Protein AF-A0A1C5ACA1-F1 (afdb_monomer_lite)

Foldseek 3Di:
DPDPPDPDDDDDQQCCQVCVCVVPNDDRDDGAPDDLRSLLQDFWLLSSKDWDQDPVRDIDIRRNPDNCCVVQQEGHTDPNHDDPVRSVVVCVVPVSCVVPVRHDYDPDDDD

Secondary structure (DSSP, 8-state):
---TTS------GGGHHHHHHHHH-SSPPPPP-SHHHHHHTSSBGGG--EEEE-TTS-EEEE-TT-SHHHHTTEEEB-TTT--HHHHHHHHHHH-HHHH-TT-EEE-PPP-

Sequence (111 aa):
MIGPGLPWEAKNQAVVHTWYPQRFGGLPVPPVRGIVEGVATWPEYATVVAIHLDPDNHTAVCAPHGLDDLLDGVWRRNPCRVSEKTSHERLARHRPTQRWPGVQVTTGHPA

InterPro domains:
  IPR009267 Putative nucleotidyltransferase [PF06042] (4-105)
  IPR009267 Putative nucleotidyltransferase [PTHR39166] (4-106)

Organism: NCBI:txid121616

Structure (mmCIF, N/CA/C/O backbone):
data_AF-A0A1C5ACA1-F1
#
_entry.id   AF-A0A1C5ACA1-F1
#
loop_
_atom_site.group_PDB
_atom_site.id
_atom_site.type_symbol
_atom_site.label_atom_id
_atom_site.label_alt_id
_atom_site.label_comp_id
_atom_site.label_asym_id
_atom_site.label_entity_id
_atom_site.label_seq_id
_atom_site.pdbx_PDB_ins_code
_atom_site.Cartn_x
_atom_site.Cartn_y
_atom_site.Cartn_z
_atom_site.occupancy
_atom_site.B_iso_or_equiv
_atom_site.auth_seq_id
_atom_site.auth_comp_id
_atom_site.auth_asym_id
_atom_site.auth_atom_id
_atom_site.pdbx_PDB_model_num
ATOM 1 N N . MET A 1 1 ? -7.955 2.669 -26.582 1.00 59.59 1 MET A N 1
ATOM 2 C CA . MET A 1 1 ? -7.664 4.121 -26.596 1.00 59.59 1 MET A CA 1
ATOM 3 C C . MET A 1 1 ? -7.317 4.521 -25.168 1.00 59.59 1 MET A C 1
ATOM 5 O O . MET A 1 1 ? -8.042 4.107 -24.273 1.00 59.59 1 MET A O 1
ATOM 9 N N . ILE A 1 2 ? -6.213 5.230 -24.926 1.00 80.75 2 ILE A N 1
ATOM 10 C CA . ILE A 1 2 ? -5.903 5.738 -23.576 1.00 80.75 2 ILE A CA 1
ATOM 11 C C . ILE A 1 2 ? -6.905 6.861 -23.291 1.00 80.75 2 ILE A C 1
ATOM 13 O O . ILE A 1 2 ? -7.054 7.731 -24.139 1.00 80.75 2 ILE A O 1
ATOM 17 N N . GLY A 1 3 ? -7.629 6.826 -22.167 1.00 89.69 3 GLY A N 1
ATOM 18 C CA . GLY A 1 3 ? -8.594 7.871 -21.802 1.00 89.69 3 GLY A CA 1
ATOM 19 C C . GLY A 1 3 ? -7.874 9.085 -21.203 1.00 89.69 3 GLY A C 1
ATOM 20 O O . GLY A 1 3 ? -7.503 9.007 -20.033 1.00 89.69 3 GLY A O 1
ATOM 21 N N . PRO A 1 4 ? -7.647 10.188 -21.945 1.00 88.88 4 PRO A N 1
ATOM 22 C CA . PRO A 1 4 ? -6.751 11.268 -21.514 1.00 88.88 4 PRO A CA 1
ATOM 23 C C . PRO A 1 4 ? -7.322 12.120 -20.372 1.00 88.88 4 PRO A C 1
ATOM 25 O O . PRO A 1 4 ? -6.570 12.805 -19.691 1.00 88.88 4 PRO A O 1
ATOM 28 N N . GLY A 1 5 ? -8.639 12.072 -20.147 1.00 94.62 5 GLY A N 1
ATOM 29 C CA . GLY A 1 5 ? -9.295 12.751 -19.025 1.00 94.62 5 GLY A CA 1
ATOM 30 C C . GLY A 1 5 ? -9.181 12.016 -17.685 1.00 94.62 5 GLY A C 1
ATOM 31 O O . GLY A 1 5 ? -9.665 12.526 -16.679 1.00 94.62 5 GLY A O 1
ATOM 32 N N . LEU A 1 6 ? -8.581 10.822 -17.653 1.00 94.44 6 LEU A N 1
ATOM 33 C CA . LEU A 1 6 ? -8.394 10.057 -16.421 1.00 94.44 6 LEU A CA 1
ATOM 34 C C . LEU A 1 6 ? -7.033 10.383 -15.779 1.00 94.44 6 LEU A C 1
ATOM 36 O O . LEU A 1 6 ? -6.041 10.539 -16.495 1.00 94.44 6 LEU A O 1
ATOM 40 N N . PRO A 1 7 ? -6.951 10.447 -14.438 1.00 94.38 7 PRO A N 1
ATOM 41 C CA . PRO A 1 7 ? -5.723 10.780 -13.719 1.00 94.38 7 PRO A CA 1
ATOM 42 C C . PRO A 1 7 ? -4.782 9.566 -13.627 1.00 94.38 7 PRO A C 1
ATOM 44 O O . PRO A 1 7 ? -4.592 8.987 -12.560 1.00 94.38 7 PRO A O 1
ATOM 47 N N . TRP A 1 8 ? -4.216 9.140 -14.756 1.00 94.12 8 TRP A N 1
ATOM 48 C CA . TRP A 1 8 ? -3.328 7.977 -14.806 1.00 94.12 8 TRP A CA 1
ATOM 49 C C . TRP A 1 8 ? -2.038 8.191 -14.004 1.00 94.12 8 TRP A C 1
ATOM 51 O O . TRP A 1 8 ? -1.293 9.142 -14.242 1.00 94.12 8 TRP A O 1
ATOM 61 N N . GLU A 1 9 ? -1.710 7.240 -13.127 1.00 94.19 9 GLU A N 1
ATOM 62 C CA . GLU A 1 9 ? -0.408 7.168 -12.463 1.00 94.19 9 GLU A CA 1
ATOM 63 C C . GLU A 1 9 ? 0.404 5.973 -12.979 1.00 94.19 9 GLU A C 1
ATOM 65 O O . GLU A 1 9 ? 0.130 4.821 -12.651 1.00 94.19 9 GLU A O 1
ATOM 70 N N . ALA A 1 10 ? 1.451 6.246 -13.762 1.00 92.88 10 ALA A N 1
ATOM 71 C CA . ALA A 1 10 ? 2.392 5.225 -14.217 1.00 92.88 10 ALA A CA 1
ATOM 72 C C . ALA A 1 10 ? 3.644 5.202 -13.325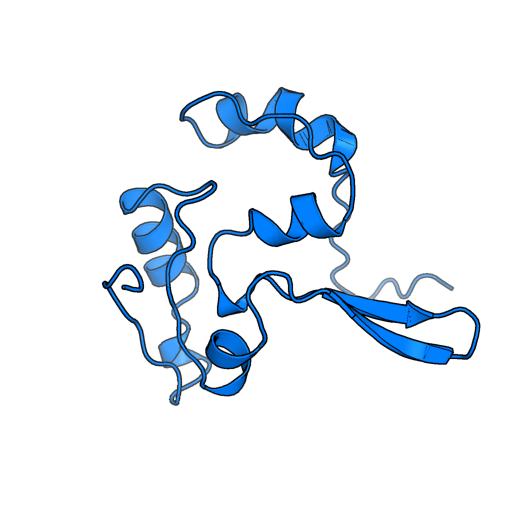 1.00 92.88 10 ALA A C 1
ATOM 74 O O . ALA A 1 10 ? 4.370 6.198 -13.218 1.00 92.88 10 ALA A O 1
ATOM 75 N N . LYS A 1 11 ? 3.909 4.057 -12.684 1.00 91.38 11 LYS A N 1
ATOM 76 C CA . LYS A 1 11 ? 5.119 3.800 -11.885 1.00 91.38 11 LYS A CA 1
ATOM 77 C C . LYS A 1 11 ? 5.689 2.429 -12.228 1.00 91.38 11 LYS A C 1
ATOM 79 O O . LYS A 1 11 ? 4.992 1.425 -12.126 1.00 91.38 11 LYS A O 1
ATOM 84 N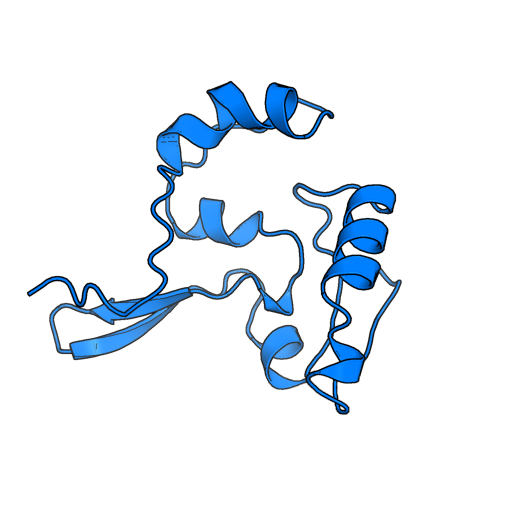 N . ASN A 1 12 ? 6.971 2.382 -12.583 1.00 94.38 12 ASN A N 1
ATOM 85 C CA . ASN A 1 12 ? 7.662 1.120 -12.821 1.00 94.38 12 ASN A CA 1
ATOM 86 C C . ASN A 1 12 ? 8.125 0.512 -11.486 1.00 94.38 12 ASN A C 1
ATOM 88 O O . ASN A 1 12 ? 9.093 0.985 -10.887 1.00 94.38 12 ASN A O 1
ATOM 92 N N . GLN A 1 13 ? 7.435 -0.540 -11.036 1.00 94.06 13 GLN A N 1
ATOM 93 C CA . GLN A 1 13 ? 7.726 -1.207 -9.763 1.00 94.06 13 GLN A CA 1
ATOM 94 C C . GLN A 1 13 ? 9.089 -1.918 -9.748 1.00 94.06 13 GLN A C 1
ATOM 96 O O . GLN A 1 13 ? 9.722 -1.982 -8.694 1.00 94.06 13 GLN A O 1
ATOM 101 N N . ALA A 1 14 ? 9.596 -2.367 -10.903 1.00 93.88 14 ALA A N 1
ATOM 102 C CA . ALA A 1 14 ? 10.864 -3.096 -10.994 1.00 93.88 14 ALA A CA 1
ATOM 103 C C . ALA A 1 14 ? 12.068 -2.257 -10.535 1.00 93.88 14 ALA A C 1
ATOM 105 O O . ALA A 1 14 ? 13.038 -2.793 -10.007 1.00 93.88 14 ALA A O 1
ATOM 106 N N . VAL A 1 15 ? 11.991 -0.932 -10.678 1.00 95.62 15 VAL A N 1
ATOM 107 C CA . VAL A 1 15 ? 13.087 -0.009 -10.345 1.00 95.62 15 VAL A CA 1
ATOM 108 C C . VAL A 1 15 ? 12.841 0.784 -9.064 1.00 95.62 15 VAL A C 1
ATOM 110 O O . VAL A 1 15 ? 13.640 1.642 -8.720 1.00 95.62 15 VAL A O 1
ATOM 113 N N . VAL A 1 16 ? 11.759 0.521 -8.320 1.00 94.81 16 VAL A N 1
ATOM 114 C CA . VAL A 1 16 ? 11.450 1.267 -7.081 1.00 94.81 16 VAL A CA 1
ATOM 115 C C . VAL A 1 16 ? 12.614 1.232 -6.091 1.00 94.81 16 VAL A C 1
ATOM 117 O O . VAL A 1 16 ? 12.943 2.250 -5.485 1.00 94.81 16 VAL A O 1
ATOM 120 N N . HIS A 1 17 ? 13.274 0.082 -5.966 1.00 94.88 17 HIS A N 1
ATOM 121 C CA . HIS A 1 17 ? 14.414 -0.111 -5.073 1.00 94.88 17 HIS A CA 1
ATOM 122 C C . HIS A 1 17 ? 15.604 0.822 -5.359 1.00 94.88 17 HIS A C 1
ATOM 124 O O . HIS A 1 17 ? 16.379 1.097 -4.447 1.00 94.88 17 HIS A O 1
ATOM 130 N N . THR A 1 18 ? 15.735 1.356 -6.580 1.00 96.12 18 THR A N 1
ATOM 131 C CA . THR A 1 18 ? 16.868 2.217 -6.955 1.00 96.12 18 THR A CA 1
ATOM 132 C C . THR A 1 18 ? 16.697 3.673 -6.521 1.00 96.12 18 THR A C 1
ATOM 134 O O . THR A 1 18 ? 17.687 4.399 -6.469 1.00 96.12 18 THR A O 1
ATOM 137 N N . TRP A 1 19 ? 15.465 4.118 -6.239 1.00 94.12 19 TRP A N 1
ATOM 138 C CA . TRP A 1 19 ? 15.158 5.526 -5.941 1.00 94.12 19 TRP A CA 1
ATOM 139 C C . TRP A 1 19 ? 14.326 5.749 -4.671 1.00 94.12 19 TRP A C 1
ATOM 141 O O . TRP A 1 19 ? 14.228 6.884 -4.196 1.00 94.12 19 TRP A O 1
ATOM 151 N N . TYR A 1 20 ? 13.683 4.713 -4.121 1.00 93.25 20 TYR A N 1
ATOM 152 C CA . TYR A 1 20 ? 12.761 4.868 -2.991 1.00 93.25 20 TYR A CA 1
ATOM 153 C C . TYR A 1 20 ? 13.426 5.477 -1.743 1.00 93.25 20 TYR A C 1
ATOM 155 O O . TYR A 1 20 ? 12.884 6.466 -1.237 1.00 93.25 20 TYR A O 1
ATOM 163 N N . PRO A 1 21 ? 14.594 4.987 -1.271 1.00 92.00 21 PRO A N 1
ATOM 164 C CA . PRO A 1 21 ? 15.252 5.553 -0.091 1.00 92.00 21 PRO A CA 1
ATOM 165 C C . PRO A 1 21 ? 15.701 7.003 -0.298 1.00 92.00 21 PRO A C 1
ATOM 167 O O . PRO A 1 21 ? 15.605 7.814 0.614 1.00 92.00 21 PRO A O 1
ATOM 170 N N . GLN A 1 22 ? 16.140 7.368 -1.504 1.00 92.75 22 GLN A N 1
ATOM 171 C CA . GLN A 1 22 ? 16.549 8.738 -1.823 1.00 92.75 22 GLN A CA 1
ATOM 172 C C . GLN A 1 22 ? 15.352 9.694 -1.833 1.00 92.75 22 GLN A C 1
ATOM 174 O O . GLN A 1 22 ? 15.481 10.854 -1.454 1.00 92.75 22 GLN A O 1
ATOM 179 N N . ARG A 1 23 ? 14.178 9.216 -2.262 1.00 90.94 23 ARG A N 1
ATOM 180 C CA . ARG A 1 23 ? 12.958 10.027 -2.329 1.00 90.94 23 ARG A CA 1
ATOM 181 C C . ARG A 1 23 ? 12.262 10.183 -0.978 1.00 90.94 23 ARG A C 1
ATOM 183 O O . ARG A 1 23 ? 11.710 11.246 -0.712 1.00 90.94 23 ARG A O 1
ATOM 190 N N . PHE A 1 24 ? 12.211 9.121 -0.177 1.00 88.00 24 PHE A N 1
ATOM 191 C CA . PHE A 1 24 ? 11.387 9.068 1.037 1.00 88.00 24 PHE A CA 1
ATOM 192 C C . PHE A 1 24 ? 12.189 8.906 2.334 1.00 88.00 24 PHE A C 1
ATOM 194 O O . PHE A 1 24 ? 11.607 8.969 3.415 1.00 88.00 24 PHE A O 1
ATOM 201 N N . GLY A 1 25 ? 13.508 8.730 2.246 1.00 86.19 25 GLY A N 1
ATOM 202 C CA . GLY A 1 25 ? 14.356 8.369 3.378 1.00 86.19 25 GLY A CA 1
ATOM 203 C C . GLY A 1 25 ? 14.180 6.909 3.809 1.00 86.19 25 GLY A C 1
ATOM 204 O O . GLY A 1 25 ? 13.377 6.158 3.252 1.00 86.19 25 GLY A O 1
ATOM 205 N N . GLY A 1 26 ? 14.929 6.512 4.838 1.00 84.56 26 GLY A N 1
ATOM 206 C CA . GLY A 1 26 ? 14.860 5.173 5.428 1.00 84.56 26 GLY A CA 1
ATOM 207 C C . GLY A 1 26 ? 15.840 4.166 4.824 1.00 84.56 26 GLY A C 1
ATOM 208 O O . GLY A 1 26 ? 16.786 4.526 4.124 1.00 84.56 26 GLY A O 1
ATOM 209 N N . LEU A 1 27 ? 15.631 2.893 5.162 1.00 87.56 27 LEU A N 1
ATOM 210 C CA . LEU A 1 27 ? 16.490 1.794 4.728 1.00 87.56 27 LEU A CA 1
ATOM 211 C C . LEU A 1 27 ? 16.262 1.457 3.243 1.00 87.56 27 LEU A C 1
ATOM 213 O O . LEU A 1 27 ? 15.160 1.670 2.725 1.00 87.56 27 LEU A O 1
ATOM 217 N N . PRO A 1 28 ? 17.275 0.895 2.556 1.00 91.12 28 PRO A N 1
ATOM 218 C CA . PRO A 1 28 ? 17.092 0.287 1.246 1.00 91.12 28 PRO A CA 1
ATOM 219 C C . PRO A 1 28 ? 15.921 -0.696 1.240 1.00 91.12 28 PRO A C 1
ATOM 221 O O . PRO A 1 28 ? 15.793 -1.531 2.133 1.00 91.12 28 PRO A O 1
ATOM 224 N N . VAL A 1 29 ? 15.074 -0.601 0.216 1.00 92.81 29 VAL A N 1
ATOM 225 C CA . VAL A 1 29 ? 13.987 -1.560 -0.016 1.00 92.81 29 VAL A CA 1
ATOM 226 C C . VAL A 1 29 ? 14.447 -2.570 -1.066 1.00 92.81 29 VAL A C 1
ATOM 228 O O . VAL A 1 29 ? 15.070 -2.156 -2.044 1.00 92.81 29 VAL A O 1
ATOM 231 N N . PRO A 1 30 ? 14.173 -3.872 -0.904 1.00 94.06 30 PRO A N 1
ATOM 232 C CA . PRO A 1 30 ? 14.583 -4.868 -1.886 1.00 94.06 30 PRO A CA 1
ATOM 233 C C . PRO A 1 30 ? 13.812 -4.709 -3.211 1.00 94.06 30 PRO A C 1
ATOM 235 O O . PRO A 1 30 ? 12.698 -4.167 -3.225 1.00 94.06 30 PRO A O 1
ATOM 238 N N . PRO A 1 31 ? 14.381 -5.171 -4.340 1.00 95.69 31 PRO A N 1
ATOM 239 C CA . PRO A 1 31 ? 13.634 -5.309 -5.584 1.00 95.69 31 PRO A CA 1
ATOM 240 C C . PRO A 1 31 ? 12.484 -6.301 -5.392 1.00 95.69 31 PRO A C 1
ATOM 242 O O . PRO A 1 31 ? 12.673 -7.379 -4.834 1.00 95.69 31 PRO A O 1
ATOM 245 N N . VAL A 1 32 ? 11.298 -5.947 -5.882 1.00 95.88 32 VAL A N 1
ATOM 246 C CA . VAL A 1 32 ? 10.129 -6.835 -5.848 1.00 95.88 32 VAL A CA 1
ATOM 247 C C . VAL A 1 32 ? 10.181 -7.802 -7.029 1.00 95.88 32 VAL A C 1
ATOM 249 O O . VAL A 1 32 ? 10.556 -7.406 -8.134 1.00 95.88 32 VAL A O 1
ATOM 252 N N . ARG A 1 33 ? 9.789 -9.065 -6.826 1.00 95.44 33 ARG A N 1
ATOM 253 C CA . ARG A 1 33 ? 9.863 -10.105 -7.873 1.00 95.44 33 ARG A CA 1
ATOM 254 C C . ARG A 1 33 ? 8.597 -10.223 -8.720 1.00 95.44 33 ARG A C 1
ATOM 256 O O . ARG A 1 33 ? 8.587 -10.940 -9.714 1.00 95.44 33 ARG A O 1
ATOM 263 N N . GLY A 1 34 ? 7.524 -9.534 -8.339 1.00 95.62 34 GLY A N 1
ATOM 264 C CA . GLY A 1 34 ? 6.251 -9.584 -9.047 1.00 95.62 34 GLY A CA 1
ATOM 265 C C . GLY A 1 34 ? 5.187 -8.693 -8.421 1.00 95.62 34 GLY A C 1
ATOM 266 O O . GLY A 1 34 ? 5.432 -8.009 -7.425 1.00 95.62 34 GLY A O 1
ATOM 267 N N . ILE A 1 35 ? 3.992 -8.712 -9.015 1.00 93.94 35 ILE A N 1
ATOM 268 C CA . ILE A 1 35 ? 2.884 -7.835 -8.615 1.00 93.94 35 ILE A CA 1
ATOM 269 C C . ILE A 1 35 ? 2.416 -8.098 -7.182 1.00 93.94 35 ILE A C 1
ATOM 271 O O . ILE A 1 35 ? 2.246 -7.145 -6.429 1.00 93.94 35 ILE A O 1
ATOM 275 N N . VAL A 1 36 ? 2.292 -9.370 -6.788 1.00 96.25 36 VAL A N 1
ATOM 276 C CA . VAL A 1 36 ? 1.844 -9.760 -5.442 1.00 96.25 36 VAL A CA 1
ATOM 277 C C . VAL A 1 36 ? 2.783 -9.186 -4.382 1.00 96.25 36 VAL A C 1
ATOM 279 O O . VAL A 1 36 ? 2.331 -8.551 -3.436 1.00 96.25 36 VAL A O 1
ATOM 282 N N . GLU A 1 37 ? 4.097 -9.322 -4.585 1.00 96.44 37 GLU A N 1
ATOM 283 C CA . GLU A 1 37 ? 5.108 -8.759 -3.685 1.00 96.44 37 GLU A CA 1
ATOM 284 C C . GLU A 1 37 ? 5.101 -7.224 -3.707 1.00 96.44 37 GLU A C 1
ATOM 286 O O . GLU A 1 37 ? 5.173 -6.593 -2.659 1.00 96.44 37 GLU A O 1
ATOM 291 N N . GLY A 1 38 ? 4.954 -6.602 -4.880 1.00 95.81 38 GLY A N 1
ATOM 292 C CA . GLY A 1 38 ? 4.844 -5.147 -4.995 1.00 95.81 38 GLY A CA 1
ATOM 293 C C . GLY A 1 38 ? 3.677 -4.576 -4.191 1.00 95.81 38 GLY A C 1
ATOM 294 O O . GLY A 1 38 ? 3.876 -3.685 -3.359 1.00 95.81 38 GLY A O 1
ATOM 295 N N . VAL A 1 39 ? 2.481 -5.124 -4.410 1.00 97.06 39 VAL A N 1
ATOM 296 C CA . VAL A 1 39 ? 1.233 -4.724 -3.743 1.00 97.06 39 VAL A CA 1
ATOM 297 C C . VAL A 1 39 ? 1.305 -4.996 -2.240 1.00 97.06 39 VAL A C 1
ATOM 299 O O . VAL A 1 39 ? 0.943 -4.122 -1.455 1.00 97.06 39 VAL A O 1
ATOM 302 N N . ALA A 1 40 ? 1.884 -6.129 -1.821 1.00 96.81 40 ALA A N 1
ATOM 303 C CA . ALA A 1 40 ? 2.062 -6.491 -0.410 1.00 96.81 40 ALA A CA 1
ATOM 304 C C . ALA A 1 40 ? 2.847 -5.455 0.416 1.00 96.81 40 ALA A C 1
ATOM 306 O O . ALA A 1 40 ? 2.753 -5.449 1.644 1.00 96.81 40 ALA A O 1
ATOM 307 N N . THR A 1 41 ? 3.616 -4.575 -0.237 1.00 95.19 41 THR A N 1
ATOM 308 C CA . THR A 1 41 ? 4.423 -3.543 0.432 1.00 95.19 41 THR A CA 1
ATOM 309 C C . THR A 1 41 ? 3.742 -2.179 0.551 1.00 95.19 41 THR A C 1
ATOM 311 O O . THR A 1 41 ? 4.380 -1.229 1.015 1.00 95.19 41 THR A O 1
ATOM 314 N N . TRP A 1 42 ? 2.495 -2.026 0.095 1.00 95.94 42 TRP A N 1
ATOM 315 C CA . TRP A 1 42 ? 1.823 -0.727 0.136 1.00 95.94 42 TRP A CA 1
ATOM 316 C C . TRP A 1 42 ? 1.468 -0.285 1.564 1.00 95.94 42 TRP A C 1
ATOM 318 O O . TRP A 1 42 ? 1.302 -1.133 2.436 1.00 95.94 42 TRP A O 1
ATOM 328 N N . PRO A 1 43 ? 1.394 1.036 1.827 1.00 95.12 43 PRO A N 1
ATOM 329 C CA . PRO A 1 43 ? 1.533 1.596 3.178 1.00 95.12 43 PRO A CA 1
ATOM 330 C C . PRO A 1 43 ? 0.410 1.284 4.173 1.00 95.12 43 PRO A C 1
ATOM 332 O O . PRO A 1 43 ? 0.643 1.280 5.381 1.00 95.12 43 PRO A O 1
ATOM 335 N N . GLU A 1 44 ? -0.800 1.037 3.685 1.00 96.75 44 GLU A N 1
ATOM 336 C CA . GLU A 1 44 ? -1.976 0.734 4.497 1.00 96.75 44 GLU A CA 1
ATOM 337 C C . GLU A 1 44 ? -2.575 -0.597 4.031 1.00 96.75 44 GLU A C 1
ATOM 339 O O . GLU A 1 44 ? -2.740 -0.780 2.828 1.00 96.75 44 GLU A O 1
ATOM 344 N N . TYR A 1 45 ? -2.932 -1.513 4.934 1.00 97.06 45 TYR A N 1
ATOM 345 C CA . TYR A 1 45 ? -3.474 -2.832 4.561 1.00 97.06 45 TYR A CA 1
ATOM 346 C C . TYR A 1 45 ? -4.721 -2.731 3.669 1.00 97.06 45 TYR A C 1
ATOM 348 O O . TYR A 1 45 ? -4.789 -3.414 2.654 1.00 97.06 45 TYR A O 1
ATOM 356 N N . ALA A 1 46 ? -5.627 -1.786 3.947 1.00 96.62 46 ALA A N 1
ATOM 357 C CA . ALA A 1 46 ? -6.779 -1.496 3.086 1.00 96.62 46 ALA A CA 1
ATOM 358 C C . ALA A 1 46 ? -6.401 -1.089 1.649 1.00 96.62 46 ALA A C 1
ATOM 360 O O . ALA A 1 46 ? -7.212 -1.194 0.736 1.00 96.62 46 ALA A O 1
ATOM 361 N N . THR A 1 47 ? -5.175 -0.610 1.425 1.00 96.25 47 THR A N 1
ATOM 362 C CA . THR A 1 47 ? -4.691 -0.277 0.080 1.00 96.25 47 THR A CA 1
ATOM 363 C C . THR A 1 47 ? -4.047 -1.460 -0.620 1.00 96.25 47 THR A C 1
ATOM 365 O O . THR A 1 47 ? -3.938 -1.403 -1.833 1.00 96.25 47 THR A O 1
ATOM 368 N N . VAL A 1 48 ? -3.655 -2.525 0.092 1.00 97.88 48 VAL A N 1
ATOM 369 C CA . VAL A 1 48 ? -2.932 -3.709 -0.417 1.00 97.88 48 VAL A CA 1
ATOM 370 C C . VAL A 1 48 ? -3.864 -4.621 -1.241 1.00 97.88 48 VAL A C 1
ATOM 372 O O . VAL A 1 48 ? -3.997 -5.819 -1.010 1.00 97.88 48 VAL A O 1
ATOM 375 N N . VAL A 1 49 ? -4.537 -4.027 -2.223 1.00 98.25 49 VAL A N 1
ATOM 376 C CA . VAL A 1 49 ? -5.517 -4.647 -3.105 1.00 98.25 49 VAL A CA 1
ATOM 377 C C . VAL A 1 49 ? -5.324 -4.075 -4.505 1.00 98.25 49 VAL A C 1
ATOM 379 O O . VAL A 1 49 ? -5.298 -2.861 -4.705 1.00 98.25 49 VAL A O 1
ATOM 382 N N . ALA A 1 50 ? -5.210 -4.955 -5.491 1.00 97.50 50 ALA A N 1
ATOM 383 C CA . ALA A 1 50 ? -5.236 -4.594 -6.901 1.00 97.50 50 ALA A CA 1
ATOM 384 C C . ALA A 1 50 ? -6.273 -5.446 -7.634 1.00 97.50 50 ALA A C 1
ATOM 386 O O . ALA A 1 50 ? -6.460 -6.617 -7.305 1.00 97.50 50 ALA A O 1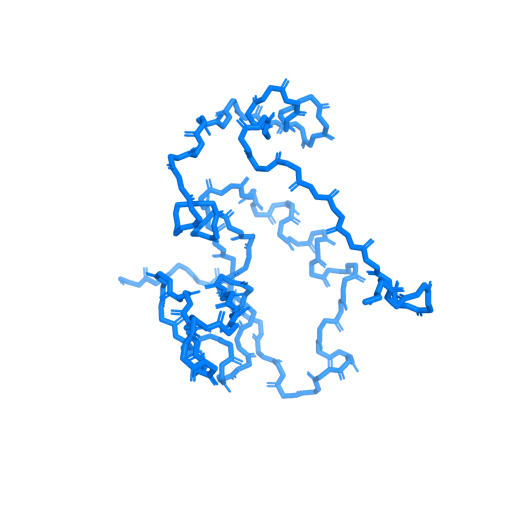
ATOM 387 N N . ILE A 1 51 ? -6.923 -4.861 -8.639 1.00 97.00 51 ILE A N 1
ATOM 388 C CA . ILE A 1 51 ? -7.871 -5.559 -9.508 1.00 97.00 51 ILE A CA 1
ATOM 389 C C . ILE A 1 51 ? -7.487 -5.355 -10.968 1.00 97.00 51 ILE A C 1
ATOM 391 O O . ILE A 1 51 ? -7.000 -4.288 -11.349 1.00 97.00 51 ILE A O 1
ATOM 395 N N . HIS A 1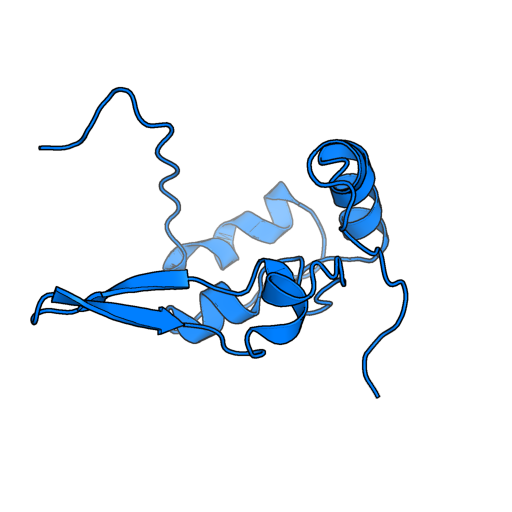 52 ? -7.715 -6.372 -11.787 1.00 95.38 52 HIS A N 1
ATOM 396 C CA . HIS A 1 52 ? -7.615 -6.272 -13.237 1.00 95.38 52 HIS A CA 1
ATOM 397 C C . HIS A 1 52 ? -8.592 -7.247 -13.894 1.00 95.38 52 HIS A C 1
ATOM 399 O O . HIS A 1 52 ? -9.134 -8.129 -13.232 1.00 95.38 52 HIS A O 1
ATOM 405 N N . LEU A 1 53 ? -8.816 -7.088 -15.196 1.00 96.75 53 LEU A N 1
ATOM 406 C CA . LEU A 1 53 ? -9.476 -8.119 -15.989 1.00 96.75 53 LEU A CA 1
ATOM 407 C C . LEU A 1 53 ? -8.440 -9.157 -16.415 1.00 96.75 53 LEU A C 1
ATOM 409 O O . LEU A 1 53 ? -7.324 -8.797 -16.805 1.00 96.75 53 LEU A O 1
ATOM 413 N N . ASP A 1 54 ? -8.782 -10.430 -16.285 1.00 95.75 54 ASP A N 1
ATOM 414 C CA . ASP A 1 54 ? -8.011 -11.527 -16.861 1.00 95.75 54 ASP A CA 1
ATOM 415 C C . ASP A 1 54 ? -8.300 -11.664 -18.379 1.00 95.75 54 ASP A C 1
ATOM 417 O O . ASP A 1 54 ? -9.106 -10.901 -18.928 1.00 95.75 54 ASP A O 1
ATOM 421 N N . PRO A 1 55 ? -7.631 -12.587 -19.096 1.00 96.81 55 PRO A N 1
ATOM 422 C CA . PRO A 1 55 ? -7.865 -12.793 -20.527 1.00 96.81 55 PRO A CA 1
ATOM 423 C C . PRO A 1 55 ? -9.305 -13.183 -20.901 1.00 96.81 55 PRO A C 1
ATOM 425 O O . PRO A 1 55 ? -9.706 -12.947 -22.040 1.00 96.81 55 PRO A O 1
ATOM 428 N N . ASP A 1 56 ? -10.076 -13.732 -19.961 1.00 97.44 56 ASP A N 1
ATOM 429 C CA . ASP A 1 56 ? -11.460 -14.174 -20.149 1.00 97.44 56 ASP A CA 1
ATOM 430 C C . ASP A 1 56 ? -12.482 -13.103 -19.708 1.00 97.44 56 ASP A C 1
ATOM 432 O O . ASP A 1 56 ? -13.690 -13.338 -19.715 1.00 97.44 56 ASP A O 1
ATOM 436 N N . ASN A 1 57 ? -12.017 -11.888 -19.390 1.00 96.12 57 ASN A N 1
ATOM 437 C CA . ASN A 1 57 ? -12.797 -10.765 -18.856 1.00 96.12 57 ASN A CA 1
ATOM 438 C C . ASN A 1 57 ? -13.414 -11.012 -17.473 1.00 96.12 57 ASN A C 1
ATOM 440 O O . ASN A 1 57 ? -14.379 -10.340 -17.095 1.00 96.12 57 ASN A O 1
ATOM 444 N N . HIS A 1 58 ? -12.851 -11.921 -16.682 1.00 97.38 58 HIS A N 1
ATOM 445 C CA . HIS A 1 58 ? -13.207 -12.030 -15.276 1.00 97.38 58 HIS A CA 1
ATOM 446 C C . HIS A 1 58 ? -12.403 -11.038 -14.435 1.00 97.38 58 HIS A C 1
ATOM 448 O O . HIS A 1 58 ? -11.263 -10.686 -14.747 1.00 97.38 58 HIS A O 1
ATOM 454 N N . THR A 1 59 ? -12.99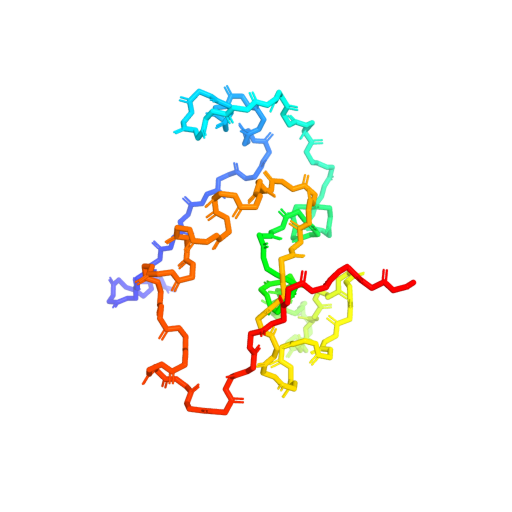5 -10.591 -13.329 1.00 97.38 59 THR A N 1
ATOM 455 C CA . THR A 1 59 ? -12.295 -9.757 -12.350 1.00 97.38 59 THR A CA 1
ATOM 456 C C . THR A 1 59 ? -11.308 -10.611 -11.565 1.00 97.38 59 THR A C 1
ATOM 458 O O . THR A 1 59 ? -11.702 -11.415 -10.721 1.00 97.38 59 THR A O 1
ATOM 461 N N . ALA A 1 60 ? -10.020 -10.391 -11.797 1.00 97.06 60 ALA A N 1
ATOM 462 C CA . ALA A 1 60 ? -8.947 -10.929 -10.982 1.00 97.06 60 ALA A CA 1
ATOM 463 C C . ALA A 1 60 ? -8.613 -9.959 -9.842 1.00 97.06 60 ALA A C 1
ATOM 465 O O . ALA A 1 60 ? -8.527 -8.743 -10.042 1.00 97.06 60 ALA A O 1
ATOM 466 N N . VAL A 1 61 ? -8.399 -10.505 -8.644 1.00 97.12 61 VAL A N 1
ATOM 467 C CA . VAL A 1 61 ? -8.091 -9.743 -7.427 1.00 97.12 61 VAL A CA 1
ATOM 468 C C . VAL A 1 61 ? -6.759 -10.213 -6.849 1.00 97.12 61 VAL A C 1
ATOM 470 O O . VAL A 1 61 ? -6.548 -11.402 -6.626 1.00 97.12 61 VAL A O 1
ATOM 473 N N . CYS A 1 62 ? -5.866 -9.269 -6.564 1.00 97.56 62 CYS A N 1
ATOM 474 C CA . CYS A 1 62 ? -4.621 -9.481 -5.835 1.00 97.56 62 CYS A CA 1
ATOM 475 C C . CYS A 1 62 ? -4.729 -8.807 -4.463 1.00 97.56 62 CYS A C 1
ATOM 477 O O . CYS A 1 62 ? -4.576 -7.591 -4.367 1.00 97.56 62 CYS A O 1
ATOM 479 N N . ALA A 1 63 ? -4.972 -9.601 -3.418 1.00 97.75 63 ALA A N 1
ATOM 480 C CA . ALA A 1 63 ? -5.131 -9.144 -2.036 1.00 97.75 63 ALA A CA 1
ATOM 481 C C . ALA A 1 63 ? -4.273 -10.005 -1.084 1.00 97.75 63 ALA A C 1
ATOM 483 O O . ALA A 1 63 ? -4.798 -10.886 -0.404 1.00 97.75 63 ALA A O 1
ATOM 484 N N . PRO A 1 64 ? -2.937 -9.817 -1.059 1.00 97.38 64 PRO A N 1
ATOM 485 C CA . PRO A 1 64 ? -2.024 -10.701 -0.328 1.00 97.38 64 PRO A CA 1
ATOM 486 C C . PRO A 1 64 ? -2.227 -10.702 1.194 1.00 97.38 64 PRO A C 1
ATOM 488 O O . PRO A 1 64 ? -1.773 -11.634 1.849 1.00 97.38 64 PRO A O 1
ATOM 491 N N . HIS A 1 65 ? -2.922 -9.699 1.742 1.00 96.75 65 HIS A N 1
ATOM 492 C CA . HIS A 1 65 ? -3.296 -9.623 3.162 1.00 96.75 65 HIS A CA 1
ATOM 493 C C . HIS A 1 65 ? -4.809 -9.777 3.395 1.00 96.75 65 HIS A C 1
ATOM 495 O O . HIS A 1 65 ? -5.300 -9.428 4.463 1.00 96.75 65 HIS A O 1
ATOM 501 N N . GLY A 1 66 ? -5.552 -10.281 2.404 1.00 97.38 66 GLY A N 1
ATOM 502 C CA . GLY A 1 66 ? -7.014 -10.350 2.449 1.00 97.38 66 GLY A CA 1
ATOM 503 C C . GLY A 1 66 ? -7.700 -9.020 2.114 1.00 97.38 66 GLY A C 1
ATOM 504 O O . GLY A 1 66 ? -7.052 -8.045 1.730 1.00 97.38 66 GLY A O 1
ATOM 505 N N .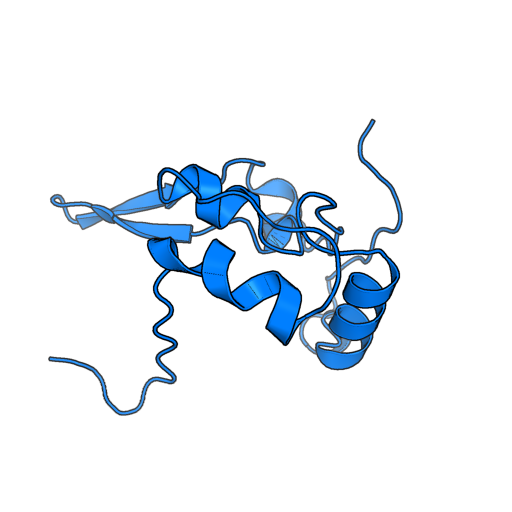 LEU A 1 67 ? -9.033 -9.004 2.210 1.00 98.12 67 LEU A N 1
ATOM 506 C CA . LEU A 1 67 ? -9.873 -7.850 1.857 1.00 98.12 67 LEU A CA 1
ATOM 507 C C . LEU A 1 67 ? -10.500 -7.153 3.069 1.00 98.12 67 LEU A C 1
ATOM 509 O O . LEU A 1 67 ? -11.067 -6.076 2.897 1.00 98.12 67 LEU A O 1
ATOM 513 N N . ASP A 1 68 ? -10.382 -7.736 4.260 1.00 97.81 68 ASP A N 1
ATOM 514 C CA . ASP A 1 68 ? -11.109 -7.319 5.462 1.00 97.81 68 ASP A CA 1
ATOM 515 C C . ASP A 1 68 ? -10.897 -5.829 5.764 1.00 97.81 68 ASP A C 1
ATOM 517 O O . ASP A 1 68 ? -11.859 -5.072 5.807 1.00 97.81 68 ASP A O 1
ATOM 521 N N . ASP A 1 69 ? -9.649 -5.345 5.810 1.00 97.19 69 ASP A N 1
ATOM 522 C CA . ASP A 1 69 ? -9.380 -3.923 6.080 1.00 97.19 69 ASP A CA 1
ATOM 523 C C . ASP A 1 69 ? -9.984 -2.976 5.033 1.00 97.19 69 ASP A C 1
ATOM 525 O O . ASP A 1 69 ? -10.382 -1.858 5.363 1.00 97.19 69 ASP A O 1
ATOM 529 N N . LEU A 1 70 ? -10.051 -3.392 3.764 1.00 97.44 70 LEU A N 1
ATOM 530 C CA . LEU A 1 70 ? -10.668 -2.582 2.715 1.00 97.44 70 LEU A CA 1
ATOM 531 C C . LEU A 1 70 ? -12.194 -2.567 2.861 1.00 97.44 70 LEU A C 1
ATOM 533 O O . LEU A 1 70 ? -12.802 -1.501 2.759 1.00 97.44 70 LEU A O 1
ATOM 537 N N . LEU A 1 71 ? -12.805 -3.734 3.074 1.00 97.31 71 LEU A N 1
ATOM 538 C CA . LEU A 1 71 ? -14.260 -3.896 3.106 1.00 97.31 71 LEU A CA 1
ATOM 539 C C . LEU A 1 71 ? -14.882 -3.380 4.409 1.00 97.31 71 LEU A C 1
ATOM 541 O O . LEU A 1 71 ? -15.949 -2.771 4.365 1.00 97.31 71 LEU A O 1
ATOM 545 N N . ASP A 1 72 ? -14.182 -3.528 5.532 1.00 97.56 72 ASP A N 1
ATOM 546 C CA . ASP A 1 72 ? -14.605 -3.038 6.848 1.00 97.56 72 ASP A CA 1
ATOM 547 C C . ASP A 1 72 ? -14.236 -1.560 7.072 1.00 97.56 72 ASP A C 1
ATOM 549 O O . ASP A 1 72 ? -14.563 -0.969 8.103 1.00 97.56 72 ASP A O 1
ATOM 553 N N . GLY A 1 73 ? -13.552 -0.931 6.109 1.00 96.88 73 GLY A N 1
ATOM 554 C CA . GLY A 1 73 ? -13.158 0.474 6.190 1.00 96.88 73 GLY A CA 1
ATOM 555 C C . GLY A 1 73 ? -12.102 0.740 7.264 1.00 96.88 73 GLY A C 1
ATOM 556 O O . GLY A 1 73 ? -12.145 1.767 7.937 1.00 96.88 73 GLY A O 1
ATOM 557 N N . VAL A 1 74 ? -11.139 -0.158 7.444 1.00 97.38 74 VAL A N 1
ATOM 558 C CA . VAL A 1 74 ? -10.100 -0.045 8.470 1.00 97.38 74 VAL A CA 1
ATOM 559 C C . VAL A 1 74 ? -8.826 0.572 7.890 1.00 97.38 74 VAL A C 1
ATOM 561 O O . VAL A 1 74 ? -8.116 -0.010 7.074 1.00 97.38 74 VAL A O 1
ATOM 564 N N . TRP A 1 75 ? -8.462 1.758 8.372 1.00 96.25 75 TRP A N 1
ATOM 565 C CA . TRP A 1 75 ? -7.142 2.336 8.147 1.00 96.25 75 TRP A CA 1
ATOM 566 C C . TRP A 1 75 ? -6.144 1.756 9.154 1.00 96.25 75 TRP A C 1
ATOM 568 O O . TRP A 1 75 ? -6.036 2.217 10.296 1.00 96.25 75 TRP A O 1
ATOM 578 N N . ARG A 1 76 ? -5.377 0.759 8.710 1.00 95.75 76 ARG A N 1
ATOM 579 C CA . ARG A 1 76 ? -4.295 0.126 9.474 1.00 95.75 76 ARG A CA 1
ATOM 580 C C . ARG A 1 76 ? -2.977 0.204 8.715 1.00 95.75 76 ARG A C 1
ATOM 582 O O . ARG A 1 76 ? -2.909 -0.109 7.526 1.00 95.75 76 ARG A O 1
ATOM 589 N N . ARG A 1 77 ? -1.911 0.612 9.408 1.00 96.00 77 ARG A N 1
ATOM 590 C CA . ARG A 1 77 ? -0.560 0.698 8.836 1.00 96.00 77 ARG A CA 1
ATOM 591 C C . ARG A 1 77 ? -0.032 -0.693 8.488 1.00 96.00 77 ARG A C 1
ATOM 593 O O . ARG A 1 77 ? 0.024 -1.557 9.357 1.00 96.00 77 ARG A O 1
ATOM 600 N N . ASN A 1 78 ? 0.489 -0.844 7.276 1.00 95.44 78 ASN A N 1
ATOM 601 C CA . ASN A 1 78 ? 1.359 -1.952 6.906 1.00 95.44 78 ASN A CA 1
ATOM 602 C C . ASN A 1 78 ? 2.833 -1.574 7.184 1.00 95.44 78 ASN A C 1
ATOM 604 O O . ASN A 1 78 ? 3.371 -0.664 6.541 1.00 95.44 78 ASN A O 1
ATOM 608 N N . PRO A 1 79 ? 3.521 -2.244 8.125 1.00 92.81 79 PRO A N 1
ATOM 609 C CA . PRO A 1 79 ? 4.881 -1.878 8.511 1.00 92.81 79 PRO A CA 1
ATOM 610 C C . PRO A 1 79 ? 5.950 -2.289 7.489 1.00 92.81 79 PRO A C 1
ATOM 612 O O . PRO A 1 79 ? 7.102 -1.900 7.662 1.00 92.81 79 PRO A O 1
ATOM 615 N N . CYS A 1 80 ? 5.607 -3.021 6.418 1.00 92.12 80 CYS A N 1
ATOM 616 C CA . CYS A 1 80 ? 6.579 -3.510 5.432 1.00 92.12 80 CYS A CA 1
ATOM 617 C C . CYS A 1 80 ? 7.451 -2.410 4.804 1.00 92.12 80 CYS A C 1
ATOM 619 O O . CYS A 1 80 ? 8.580 -2.686 4.405 1.00 92.12 80 CYS A O 1
ATOM 621 N N . ARG A 1 81 ? 6.932 -1.183 4.660 1.00 88.44 81 ARG A N 1
ATOM 622 C CA . ARG A 1 81 ? 7.628 -0.112 3.924 1.00 88.44 81 ARG A CA 1
ATOM 623 C C . ARG A 1 81 ? 7.580 1.256 4.597 1.00 88.44 81 ARG A C 1
ATOM 625 O O . ARG A 1 81 ? 8.445 2.090 4.329 1.00 88.44 81 ARG A O 1
ATOM 632 N N . VAL A 1 82 ? 6.576 1.525 5.433 1.00 90.25 82 VAL A N 1
ATOM 633 C CA . VAL A 1 82 ? 6.372 2.854 6.022 1.00 90.25 82 VAL A CA 1
ATOM 634 C C . VAL A 1 82 ? 6.574 2.864 7.533 1.00 90.25 82 VAL A C 1
ATOM 636 O O . VAL A 1 82 ? 6.071 2.018 8.274 1.00 90.25 82 VAL A O 1
ATOM 639 N N . SER A 1 83 ? 7.301 3.881 7.997 1.00 90.56 83 SER A N 1
ATOM 640 C CA . SER A 1 83 ? 7.433 4.173 9.424 1.00 90.56 83 SER A CA 1
ATOM 641 C C . SER A 1 83 ? 6.099 4.645 10.019 1.00 90.56 83 SER A C 1
ATOM 643 O O . SER A 1 83 ? 5.206 5.089 9.294 1.00 90.56 83 SER A O 1
ATOM 645 N N . GLU A 1 84 ? 5.966 4.604 11.347 1.00 91.12 84 GLU A N 1
ATOM 646 C CA . GLU A 1 84 ? 4.802 5.181 12.045 1.00 91.12 84 GLU A CA 1
ATOM 647 C C . GLU A 1 84 ? 4.641 6.663 11.736 1.00 91.12 84 GLU A C 1
ATOM 649 O O . GLU A 1 84 ? 3.546 7.113 11.408 1.00 91.12 84 GLU A O 1
ATOM 654 N N . LYS A 1 85 ? 5.754 7.403 11.743 1.00 92.00 85 LYS A N 1
ATOM 655 C CA . LYS A 1 85 ? 5.781 8.817 11.371 1.00 92.00 85 LYS A CA 1
ATOM 656 C C . LYS A 1 85 ? 5.196 9.035 9.973 1.00 92.00 85 LYS A C 1
ATOM 658 O O . LYS A 1 85 ? 4.269 9.824 9.817 1.00 92.00 85 LYS A O 1
ATOM 663 N N . THR A 1 86 ? 5.682 8.296 8.975 1.00 91.94 86 THR A N 1
ATOM 664 C CA . THR A 1 86 ? 5.186 8.386 7.592 1.00 91.94 86 THR A CA 1
ATOM 665 C C . THR A 1 86 ? 3.705 8.010 7.497 1.00 91.94 86 THR A C 1
ATOM 667 O O . THR A 1 86 ? 2.955 8.643 6.757 1.00 91.94 86 THR A O 1
ATOM 670 N N . SER A 1 87 ? 3.259 7.006 8.254 1.00 93.12 87 SER A N 1
ATOM 671 C CA . SER A 1 87 ? 1.846 6.619 8.325 1.00 93.12 87 SER A CA 1
ATOM 672 C C . SER A 1 87 ? 0.972 7.747 8.888 1.00 93.12 87 SER A C 1
ATOM 674 O O . SER A 1 87 ? -0.066 8.065 8.310 1.00 93.12 87 SER A O 1
ATOM 676 N N . HIS A 1 88 ? 1.399 8.405 9.971 1.00 93.56 88 HIS A N 1
ATOM 677 C CA . HIS A 1 88 ? 0.680 9.546 10.547 1.00 93.56 88 HIS A CA 1
ATOM 678 C C . HIS A 1 88 ? 0.612 10.739 9.585 1.00 93.56 88 HIS A C 1
ATOM 680 O O . HIS A 1 88 ? -0.453 11.334 9.417 1.00 93.56 88 HIS A O 1
ATOM 686 N N . GLU A 1 89 ? 1.710 11.060 8.897 1.00 94.81 89 GLU A N 1
ATOM 687 C CA . GLU A 1 89 ? 1.740 12.116 7.874 1.00 94.81 89 GLU A CA 1
ATOM 688 C C . GLU A 1 89 ? 0.756 11.822 6.731 1.00 94.81 89 GLU A C 1
ATOM 690 O O . GLU A 1 89 ? 0.019 12.705 6.283 1.00 94.81 89 GLU A O 1
ATOM 695 N N . ARG A 1 90 ? 0.692 10.564 6.278 1.00 94.69 90 ARG A N 1
ATOM 696 C CA . ARG A 1 90 ? -0.264 10.126 5.252 1.00 94.69 90 ARG A CA 1
ATOM 697 C C . ARG A 1 90 ? -1.706 10.220 5.734 1.00 94.69 90 ARG A C 1
ATOM 699 O O . ARG A 1 90 ? -2.537 10.727 4.983 1.00 94.69 90 ARG A O 1
ATOM 706 N N . LEU A 1 91 ? -1.994 9.784 6.961 1.00 95.25 91 LEU A N 1
ATOM 707 C CA . LEU A 1 91 ? -3.323 9.885 7.564 1.00 95.25 91 LEU A CA 1
ATOM 708 C C . LEU A 1 91 ? -3.787 11.349 7.642 1.00 95.25 91 LEU A C 1
ATOM 710 O O . LEU A 1 91 ? -4.896 11.667 7.214 1.00 95.25 91 LEU A O 1
ATOM 714 N N . ALA A 1 92 ? -2.921 12.252 8.110 1.00 95.81 92 ALA A N 1
ATOM 715 C CA . ALA A 1 92 ? -3.214 13.683 8.213 1.00 95.81 92 ALA A CA 1
ATOM 716 C C . ALA A 1 92 ? -3.419 14.358 6.844 1.00 95.81 92 ALA A C 1
ATOM 718 O O . ALA A 1 92 ? -4.235 15.277 6.720 1.00 95.81 92 ALA A O 1
ATOM 719 N N . ARG A 1 93 ? -2.692 13.899 5.816 1.00 96.44 93 ARG A N 1
ATOM 720 C CA . ARG A 1 93 ? -2.825 14.381 4.435 1.00 96.44 93 ARG A CA 1
ATOM 721 C C . ARG A 1 93 ? -4.119 13.910 3.779 1.00 96.44 93 ARG A C 1
ATOM 723 O O . ARG A 1 93 ? -4.795 14.708 3.140 1.00 96.44 93 ARG A O 1
ATOM 730 N N . HIS A 1 94 ? -4.432 12.621 3.895 1.00 95.56 94 HIS A N 1
ATOM 731 C CA . HIS A 1 94 ? -5.539 11.992 3.168 1.00 95.56 94 HIS A CA 1
ATOM 732 C C . HIS A 1 94 ? -6.886 12.133 3.875 1.00 95.56 94 HIS A C 1
ATOM 734 O O . HIS A 1 94 ? -7.914 12.110 3.205 1.00 95.56 94 HIS A O 1
ATOM 740 N N . ARG A 1 95 ? -6.881 12.297 5.206 1.00 95.75 95 ARG A N 1
ATOM 741 C CA . ARG A 1 95 ? -8.070 12.524 6.046 1.00 95.75 95 ARG A CA 1
ATOM 742 C C . ARG A 1 95 ? -9.225 11.575 5.692 1.00 95.75 95 ARG A C 1
ATOM 744 O O . ARG A 1 95 ? -10.325 12.031 5.376 1.00 95.75 95 ARG A O 1
ATOM 751 N N . PRO A 1 96 ? -8.989 10.252 5.720 1.00 94.75 96 PRO A N 1
ATOM 752 C CA . PRO A 1 96 ? -9.934 9.272 5.197 1.00 94.75 96 PRO A CA 1
ATOM 753 C C . PRO A 1 96 ? -11.294 9.346 5.896 1.00 94.75 96 PRO A C 1
ATOM 755 O O . PRO A 1 96 ? -12.308 9.230 5.226 1.00 94.75 96 PRO A O 1
ATOM 758 N N . THR A 1 97 ? -11.333 9.652 7.195 1.00 95.12 97 THR A N 1
ATOM 759 C CA . THR A 1 97 ? -12.574 9.815 7.971 1.00 95.12 97 THR A CA 1
ATOM 760 C C . THR A 1 97 ? -13.422 11.015 7.537 1.00 95.12 97 THR A C 1
ATOM 762 O O . THR A 1 97 ? -14.630 11.011 7.741 1.00 95.12 97 THR A O 1
ATOM 765 N N . GLN A 1 98 ? -12.824 12.038 6.911 1.00 96.25 98 GLN A N 1
ATOM 766 C CA . GLN A 1 98 ? -13.572 13.172 6.352 1.00 96.25 98 GLN A CA 1
ATOM 767 C C . GLN A 1 98 ? -14.224 12.811 5.018 1.00 96.25 98 GLN A C 1
ATOM 769 O O . GLN A 1 98 ? -15.330 13.256 4.727 1.00 96.25 98 GLN A O 1
ATOM 774 N N . ARG A 1 99 ? -13.531 12.015 4.198 1.00 95.06 99 ARG A N 1
ATOM 775 C CA . ARG A 1 99 ? -14.033 11.585 2.889 1.00 95.06 99 ARG A CA 1
ATOM 776 C C . ARG A 1 99 ? -14.992 10.397 2.996 1.00 95.06 99 ARG A C 1
ATOM 778 O O . ARG A 1 99 ? -15.943 10.317 2.225 1.00 95.06 99 ARG A O 1
ATOM 785 N N . TRP A 1 100 ? -14.741 9.501 3.943 1.00 95.25 100 TRP A N 1
ATOM 786 C CA . TRP A 1 100 ? -15.498 8.281 4.200 1.00 95.25 100 TRP A CA 1
ATOM 787 C C . TRP A 1 100 ? -15.783 8.171 5.706 1.00 95.25 100 TRP A C 1
ATOM 789 O O . TRP A 1 100 ? -14.953 7.650 6.452 1.00 95.25 100 TRP A O 1
ATOM 799 N N . PRO A 1 101 ? -16.955 8.643 6.172 1.00 94.81 101 PRO A N 1
ATOM 800 C CA . PRO A 1 101 ? -17.282 8.706 7.601 1.00 94.81 101 PRO A CA 1
ATOM 801 C C . PRO A 1 101 ? -17.264 7.360 8.340 1.00 94.81 101 PRO A C 1
ATOM 803 O O . PRO A 1 101 ? -17.111 7.340 9.556 1.00 94.81 101 PRO A O 1
ATOM 806 N N . GLY A 1 102 ? -17.414 6.242 7.622 1.00 95.19 102 GLY A N 1
ATOM 807 C CA . GLY A 1 102 ? -17.356 4.896 8.199 1.00 95.19 102 GLY A CA 1
ATOM 808 C C . GLY A 1 102 ? -15.942 4.399 8.515 1.00 95.19 102 GLY A C 1
ATOM 809 O O . GLY A 1 102 ? -15.811 3.401 9.218 1.00 95.19 102 GLY A O 1
ATOM 810 N N . VAL A 1 103 ? -14.892 5.078 8.031 1.00 97.19 103 VAL A N 1
ATOM 811 C CA . VAL A 1 103 ? -13.515 4.601 8.200 1.00 97.19 103 VAL A CA 1
ATOM 812 C C . VAL A 1 103 ? -13.086 4.632 9.665 1.00 97.19 103 VAL A C 1
ATOM 814 O O . VAL A 1 103 ? -13.194 5.660 10.331 1.00 97.19 103 VAL A O 1
ATOM 817 N N . GLN A 1 104 ? -12.517 3.525 10.136 1.00 96.81 104 GLN A N 1
ATOM 818 C CA . GLN A 1 104 ? -11.935 3.389 11.468 1.00 96.81 104 GLN A CA 1
ATOM 819 C C . GLN A 1 104 ? -10.411 3.406 11.380 1.00 96.81 104 GLN A C 1
ATOM 821 O O . GLN A 1 104 ? -9.821 2.677 10.590 1.00 96.81 104 GLN A O 1
ATOM 826 N N . VAL A 1 105 ? -9.745 4.226 12.195 1.00 94.94 105 VAL A N 1
ATOM 827 C CA . VAL A 1 105 ? -8.276 4.278 12.236 1.00 94.94 105 VAL A CA 1
ATOM 828 C C . VAL A 1 105 ? -7.779 3.430 13.398 1.00 94.94 105 VAL A C 1
ATOM 830 O O . VAL A 1 105 ? -8.066 3.732 14.554 1.00 94.94 105 VAL A O 1
ATOM 833 N N . THR A 1 106 ? -6.999 2.394 13.097 1.00 90.31 106 THR A N 1
ATOM 834 C CA . THR A 1 106 ? -6.411 1.511 14.114 1.00 90.31 106 THR A CA 1
ATOM 835 C C . THR A 1 106 ? -4.922 1.785 14.284 1.00 90.31 106 THR A C 1
ATOM 837 O O . THR A 1 106 ? -4.189 1.942 13.306 1.00 90.31 106 THR A O 1
ATOM 840 N N . THR A 1 107 ? -4.464 1.818 15.534 1.00 71.81 107 THR A N 1
ATOM 841 C CA . THR A 1 107 ? -3.049 2.001 15.900 1.00 71.81 107 THR A CA 1
ATOM 842 C C . THR A 1 107 ? -2.318 0.679 16.172 1.00 71.81 107 THR A C 1
ATOM 844 O O . THR A 1 107 ? -1.104 0.687 16.356 1.00 71.81 107 THR A O 1
ATOM 847 N N . GLY A 1 108 ? -3.032 -0.454 16.192 1.00 60.06 108 GLY A N 1
ATOM 848 C CA . GLY A 1 108 ? -2.496 -1.764 16.575 1.00 60.06 108 GLY A CA 1
ATOM 849 C C . GLY A 1 108 ? -1.846 -2.556 15.434 1.00 60.06 108 GLY A C 1
ATOM 850 O O . GLY A 1 108 ? -2.282 -2.499 14.283 1.00 60.06 108 GLY A O 1
ATOM 851 N N . HIS A 1 109 ? -0.816 -3.333 15.774 1.00 49.91 109 HIS A N 1
ATOM 852 C CA . HIS A 1 109 ? -0.327 -4.449 14.958 1.00 49.91 109 HIS A CA 1
ATOM 853 C C . HIS A 1 109 ? -1.276 -5.647 15.165 1.00 49.91 109 HIS A C 1
ATOM 855 O O . HIS A 1 109 ? -1.732 -5.826 16.297 1.00 49.91 109 HIS A O 1
ATOM 861 N N . PRO A 1 110 ? -1.625 -6.442 14.134 1.00 46.59 110 PRO A N 1
ATOM 862 C CA . PRO A 1 110 ? -2.356 -7.684 14.371 1.00 46.59 110 PRO A CA 1
ATOM 863 C C . PRO A 1 110 ? -1.548 -8.611 15.290 1.00 46.59 110 PRO A C 1
ATOM 865 O O . PRO A 1 110 ? -0.315 -8.589 15.264 1.00 46.59 110 PRO A O 1
ATOM 868 N N . ALA A 1 111 ? -2.269 -9.368 16.116 1.00 37.06 111 ALA A N 1
ATOM 869 C CA . ALA A 1 111 ? -1.726 -10.514 16.839 1.00 37.06 111 ALA A CA 1
ATOM 870 C C . ALA A 1 111 ? -1.311 -11.627 15.867 1.00 37.06 111 ALA A C 1
ATOM 872 O O . ALA A 1 111 ? -1.932 -11.710 14.780 1.00 37.06 111 ALA A O 1
#

Radius of gyration: 15.48 Å; chains: 1; bounding box: 34×29×43 Å

pLDDT: mean 92.44, std 9.96, range [37.06, 98.25]